Protein AF-A0A0F9APH7-F1 (afdb_monomer_lite)

Foldseek 3Di:
DDDPPDDPFPPPPQPPCVDPVLVPDQFDFPQQPQDAQWTATRNPNRPIDGHDDDTFDWDDDPGGTHGD

Secondary structure (DSSP, 8-state):
--------S-TT----TTSGGGTT----------SSSEE---SSS---EE--SSPP-EEEETTEEEE-

Radius of gyration: 13.23 Å; chains: 1; bounding box: 35×34×29 Å

Sequence (68 aa):
MHLNTFQQPFRGLQINRTHPLAKNLIGYWPCNDGTGKKVWDYSGNANQATLEGTAPTWKGGQRGYAVN

Organism: NCBI:txid412755

pLDDT: mean 70.44, std 15.19, range [34.66, 89.0]

Structure (mmCIF, N/CA/C/O backbone):
data_AF-A0A0F9APH7-F1
#
_entry.id   AF-A0A0F9APH7-F1
#
loop_
_atom_site.group_PDB
_atom_site.id
_atom_site.type_symbol
_atom_site.label_atom_id
_atom_site.label_alt_id
_atom_site.label_comp_id
_atom_site.label_asym_id
_atom_site.label_entity_id
_atom_site.label_seq_id
_atom_site.pdbx_PDB_ins_code
_atom_site.Cartn_x
_atom_site.Cartn_y
_atom_site.Cartn_z
_atom_site.occupancy
_atom_site.B_iso_or_equiv
_atom_site.auth_seq_id
_atom_site.auth_comp_id
_atom_site.auth_asym_id
_atom_site.auth_atom_id
_atom_site.pdbx_PDB_model_num
ATOM 1 N N . MET A 1 1 ? 20.083 17.321 -1.435 1.00 35.28 1 MET A N 1
ATOM 2 C CA . MET A 1 1 ? 19.542 16.560 -0.289 1.00 35.28 1 MET A CA 1
ATOM 3 C C . MET A 1 1 ? 18.298 15.832 -0.767 1.00 35.28 1 MET A C 1
ATOM 5 O O . MET A 1 1 ? 17.304 16.484 -1.042 1.00 35.28 1 MET A O 1
ATOM 9 N N . HIS A 1 2 ? 18.387 14.524 -1.000 1.00 34.66 2 HIS A N 1
ATOM 10 C CA . HIS A 1 2 ? 17.272 13.724 -1.513 1.00 34.66 2 HIS A CA 1
ATOM 11 C C . HIS A 1 2 ? 16.627 13.000 -0.326 1.00 34.66 2 HIS A C 1
ATOM 13 O O . HIS A 1 2 ? 17.205 12.061 0.218 1.00 34.66 2 HIS A O 1
ATOM 19 N N . LEU A 1 3 ? 15.489 13.511 0.143 1.00 36.53 3 LEU A N 1
ATOM 20 C CA . LEU A 1 3 ? 14.742 12.927 1.255 1.00 36.53 3 LEU A CA 1
ATOM 21 C C . LEU A 1 3 ? 13.893 11.768 0.721 1.00 36.53 3 LEU A C 1
ATOM 23 O O . LEU A 1 3 ? 12.787 11.971 0.234 1.00 36.53 3 LEU A O 1
ATOM 27 N N . ASN A 1 4 ? 14.427 10.549 0.810 1.00 42.62 4 ASN A N 1
ATOM 28 C CA . ASN A 1 4 ? 13.664 9.321 0.595 1.00 42.62 4 ASN A CA 1
ATOM 29 C C . ASN A 1 4 ? 13.020 8.889 1.913 1.00 42.62 4 ASN A C 1
ATOM 31 O O . ASN A 1 4 ? 13.591 8.098 2.662 1.00 42.62 4 ASN A O 1
ATOM 35 N N . THR A 1 5 ? 11.824 9.395 2.201 1.00 45.44 5 THR A N 1
ATOM 36 C CA . THR A 1 5 ? 11.005 8.916 3.321 1.00 45.44 5 THR A CA 1
ATOM 37 C C . THR A 1 5 ? 9.781 8.169 2.795 1.00 45.44 5 THR A C 1
ATOM 39 O O . THR A 1 5 ? 8.673 8.692 2.800 1.00 45.44 5 THR A O 1
ATOM 42 N N . PHE A 1 6 ? 9.994 6.927 2.353 1.00 47.22 6 PHE A N 1
ATOM 43 C CA . PHE A 1 6 ? 8.950 5.909 2.18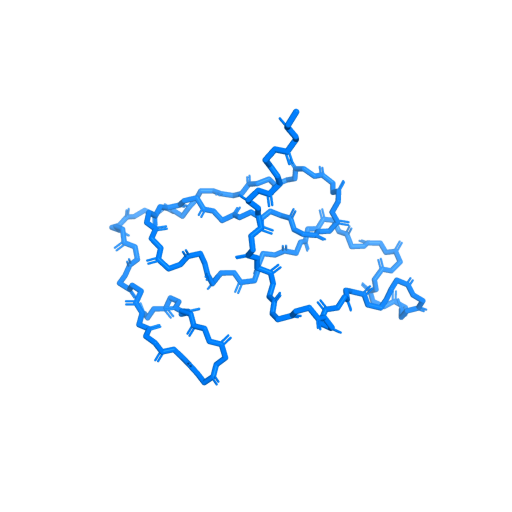3 1.00 47.22 6 PHE A CA 1
ATOM 44 C C . PHE A 1 6 ? 9.413 4.647 2.918 1.00 47.22 6 PHE A C 1
ATOM 46 O O . PHE A 1 6 ? 10.087 3.794 2.345 1.00 47.22 6 PHE A O 1
ATOM 53 N N . GLN A 1 7 ? 9.150 4.558 4.222 1.00 44.16 7 GLN A N 1
ATOM 54 C CA . GLN A 1 7 ? 9.447 3.350 4.997 1.00 44.16 7 GLN A CA 1
ATOM 55 C C . GLN A 1 7 ? 8.167 2.541 5.224 1.00 44.16 7 GLN A C 1
ATOM 57 O O . GLN A 1 7 ? 7.389 2.825 6.128 1.00 44.16 7 GLN A O 1
ATOM 62 N N . GLN A 1 8 ? 8.024 1.500 4.405 1.00 47.12 8 GLN A N 1
ATOM 63 C CA . GLN A 1 8 ? 7.330 0.234 4.661 1.00 47.12 8 GLN A CA 1
ATOM 64 C C . GLN A 1 8 ? 8.165 -0.870 3.972 1.00 47.12 8 GLN A C 1
ATOM 66 O O . GLN A 1 8 ? 8.892 -0.551 3.026 1.00 47.12 8 GLN A O 1
ATOM 71 N N . PRO A 1 9 ? 7.981 -2.173 4.262 1.00 52.12 9 PRO A N 1
ATOM 72 C CA . PRO A 1 9 ? 8.206 -2.915 5.516 1.00 52.12 9 PRO A CA 1
ATOM 73 C C . PRO A 1 9 ? 9.699 -2.894 5.947 1.00 52.12 9 PRO A C 1
ATOM 75 O O . PRO A 1 9 ? 10.509 -2.227 5.307 1.00 52.12 9 PRO A O 1
ATOM 78 N N . PHE A 1 10 ? 10.103 -3.608 7.020 1.00 49.84 10 PHE A N 1
ATOM 79 C CA . PHE A 1 10 ? 11.524 -3.709 7.423 1.00 49.84 10 PHE A CA 1
ATOM 80 C C . PHE A 1 10 ? 12.427 -3.978 6.209 1.00 49.84 10 PHE A C 1
ATOM 82 O O . PHE A 1 10 ? 12.118 -4.861 5.402 1.00 49.84 10 PHE A O 1
ATOM 89 N N . ARG A 1 11 ? 13.535 -3.229 6.088 1.00 42.53 11 ARG A N 1
ATOM 90 C CA . ARG A 1 11 ? 14.534 -3.376 5.016 1.00 42.53 11 ARG A CA 1
ATOM 91 C C . ARG A 1 11 ? 14.968 -4.847 4.945 1.00 42.53 11 ARG A C 1
ATOM 93 O O . ARG A 1 11 ? 15.754 -5.292 5.772 1.00 42.53 11 ARG A O 1
ATOM 100 N N . GLY A 1 12 ? 14.392 -5.599 4.003 1.00 45.53 12 GLY A N 1
ATOM 101 C CA . GLY A 1 12 ? 14.571 -7.051 3.886 1.00 45.53 12 GLY A CA 1
ATOM 102 C C . GLY A 1 12 ? 13.330 -7.836 3.441 1.00 45.53 12 GLY A C 1
ATOM 103 O O . GLY A 1 12 ? 13.492 -8.895 2.842 1.00 45.53 12 GLY A O 1
ATOM 104 N N . LEU A 1 13 ? 12.103 -7.329 3.634 1.00 56.28 13 LEU A N 1
ATOM 105 C CA . LEU A 1 13 ? 10.899 -7.940 3.044 1.00 56.28 13 LEU A CA 1
ATOM 106 C C . LEU A 1 13 ? 10.657 -7.385 1.632 1.00 56.28 13 LEU A C 1
ATOM 108 O O . LEU A 1 13 ? 9.682 -6.689 1.361 1.00 56.28 13 LEU A O 1
ATOM 112 N N . GLN A 1 14 ? 11.603 -7.644 0.736 1.00 64.31 14 GLN A N 1
ATOM 113 C CA . GLN A 1 14 ? 11.437 -7.356 -0.683 1.00 64.31 14 GLN A CA 1
ATOM 114 C C . GLN A 1 14 ? 10.520 -8.424 -1.290 1.00 64.31 14 GLN A C 1
ATOM 116 O O . GLN A 1 14 ? 10.680 -9.609 -0.989 1.00 64.31 14 GLN A O 1
ATOM 121 N N . ILE A 1 15 ? 9.574 -8.033 -2.155 1.00 69.19 15 ILE A N 1
ATOM 122 C CA . ILE A 1 15 ? 8.853 -9.009 -2.984 1.00 69.19 15 ILE A CA 1
ATOM 123 C C . ILE A 1 15 ? 9.913 -9.827 -3.718 1.00 69.19 15 ILE A C 1
ATOM 125 O O . ILE A 1 15 ? 10.695 -9.275 -4.499 1.00 69.19 15 ILE A O 1
ATOM 129 N N . ASN A 1 16 ? 9.951 -11.136 -3.478 1.00 79.06 16 ASN A N 1
ATOM 130 C CA . ASN A 1 16 ? 10.813 -12.013 -4.248 1.00 79.06 16 ASN A CA 1
ATOM 131 C C . ASN A 1 16 ? 10.258 -12.098 -5.677 1.00 79.06 16 ASN A C 1
ATOM 133 O O . ASN A 1 16 ? 9.418 -12.944 -5.973 1.00 79.06 16 ASN A O 1
ATOM 137 N N . ARG A 1 17 ? 10.734 -11.226 -6.572 1.00 74.00 17 ARG A N 1
ATOM 138 C CA . ARG A 1 17 ? 10.280 -11.162 -7.972 1.00 74.00 17 ARG A CA 1
ATOM 139 C C . ARG A 1 17 ? 10.595 -12.425 -8.778 1.00 74.00 17 ARG A C 1
ATOM 141 O O . ARG A 1 17 ? 10.027 -12.616 -9.847 1.00 74.00 17 ARG A O 1
ATOM 148 N N . THR A 1 18 ? 11.465 -13.299 -8.269 1.00 80.38 18 THR A N 1
ATOM 149 C CA . THR A 1 18 ? 11.724 -14.609 -8.886 1.00 80.38 18 THR A CA 1
ATOM 150 C C . THR A 1 18 ? 10.650 -15.643 -8.535 1.00 80.38 18 THR A C 1
ATOM 152 O O . THR A 1 18 ? 10.495 -16.633 -9.251 1.00 80.38 18 THR A O 1
ATOM 155 N N . HIS A 1 19 ? 9.864 -15.400 -7.480 1.00 77.81 19 HIS A N 1
ATOM 156 C CA . HIS A 1 19 ? 8.775 -16.277 -7.080 1.00 77.81 19 HIS A CA 1
ATOM 157 C C . HIS A 1 19 ? 7.675 -16.290 -8.156 1.00 77.81 19 HIS A C 1
ATOM 159 O O . HIS A 1 19 ? 7.258 -15.219 -8.604 1.00 77.81 19 HIS A O 1
ATOM 165 N N . PRO A 1 20 ? 7.141 -17.458 -8.55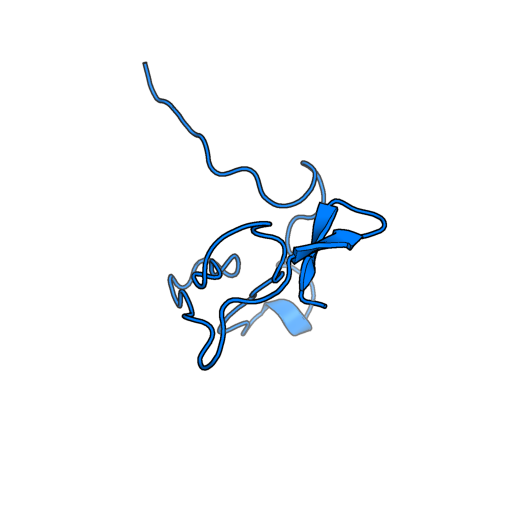7 1.00 79.69 20 PRO A N 1
ATOM 166 C CA . PRO A 1 20 ? 6.111 -17.543 -9.594 1.00 79.69 20 PRO A CA 1
ATOM 167 C C . PRO A 1 20 ? 4.887 -16.655 -9.335 1.00 79.69 20 PRO A C 1
ATOM 169 O O . PRO A 1 20 ? 4.395 -16.015 -10.258 1.00 79.69 20 PRO A O 1
ATOM 172 N N . LEU A 1 21 ? 4.455 -16.534 -8.073 1.00 76.31 21 LEU A N 1
ATOM 173 C CA . LEU A 1 21 ? 3.330 -15.665 -7.687 1.00 76.31 21 LEU A CA 1
ATOM 174 C C . LEU A 1 21 ? 3.609 -14.162 -7.860 1.00 76.31 21 LEU A C 1
ATOM 176 O O . LEU A 1 21 ? 2.672 -13.373 -7.890 1.00 76.31 21 LEU A O 1
ATOM 180 N N . ALA A 1 22 ? 4.874 -13.753 -7.980 1.00 80.12 22 ALA A N 1
ATOM 181 C CA . ALA A 1 22 ? 5.241 -12.358 -8.207 1.00 80.12 22 ALA A CA 1
ATOM 182 C C . ALA A 1 22 ? 5.305 -11.987 -9.699 1.00 80.12 22 ALA A C 1
ATOM 184 O O . ALA A 1 22 ? 5.276 -10.802 -10.023 1.00 80.12 22 ALA A O 1
ATOM 185 N N . LYS A 1 23 ? 5.385 -12.968 -10.615 1.00 80.25 23 LYS A N 1
ATOM 186 C CA . LYS A 1 23 ? 5.653 -12.729 -12.049 1.00 80.25 23 LYS A CA 1
ATOM 187 C C . LYS A 1 23 ? 4.572 -11.922 -12.769 1.00 80.25 23 LYS A C 1
ATOM 189 O O . LYS A 1 23 ? 4.879 -11.293 -13.768 1.00 80.25 23 LYS A O 1
ATOM 194 N N . ASN A 1 24 ? 3.347 -11.919 -12.251 1.00 83.75 24 ASN A N 1
ATOM 195 C CA . ASN A 1 24 ? 2.216 -11.169 -12.805 1.00 83.75 24 ASN A CA 1
ATOM 196 C C . ASN A 1 24 ? 1.461 -10.417 -11.703 1.00 83.75 24 ASN A C 1
ATOM 198 O O . ASN A 1 24 ? 0.237 -10.310 -11.724 1.00 83.75 24 ASN A O 1
ATOM 202 N N . LEU A 1 25 ? 2.187 -9.966 -10.682 1.00 83.62 25 LEU A N 1
ATOM 203 C CA . LEU A 1 25 ? 1.583 -9.251 -9.573 1.00 83.62 25 LEU A CA 1
ATOM 204 C C . LEU A 1 25 ? 1.079 -7.890 -10.059 1.00 83.62 25 LEU A C 1
ATOM 206 O O . LEU A 1 25 ? 1.876 -7.053 -10.474 1.00 83.62 25 LEU A O 1
ATOM 210 N N . ILE A 1 26 ? -0.236 -7.681 -10.003 1.00 85.81 26 ILE A N 1
ATOM 211 C CA . ILE A 1 26 ? -0.877 -6.425 -10.421 1.00 85.81 26 ILE A CA 1
ATOM 212 C C . ILE A 1 26 ? -0.852 -5.385 -9.294 1.00 85.81 26 ILE A C 1
ATOM 214 O O . ILE A 1 26 ? -0.740 -4.193 -9.565 1.00 85.81 26 ILE A O 1
ATOM 218 N N . GLY A 1 27 ? -0.871 -5.822 -8.035 1.00 85.25 27 GLY A N 1
ATOM 219 C CA . GLY A 1 27 ? -0.765 -4.941 -6.876 1.00 85.25 27 GLY A CA 1
ATOM 220 C C . GLY A 1 27 ? -0.334 -5.692 -5.621 1.00 85.25 27 GLY A C 1
ATOM 221 O O . GLY A 1 27 ? -0.576 -6.894 -5.491 1.00 85.25 27 GLY A O 1
ATOM 222 N N . TYR A 1 28 ? 0.327 -4.987 -4.706 1.00 83.56 28 TYR A N 1
ATOM 223 C CA . TYR A 1 28 ? 0.661 -5.481 -3.373 1.00 83.56 28 TYR A CA 1
ATOM 224 C C . TYR A 1 28 ? 0.457 -4.374 -2.346 1.00 83.56 28 TYR A C 1
ATOM 226 O O . TYR A 1 28 ? 1.239 -3.428 -2.280 1.00 83.56 28 TYR A O 1
ATOM 234 N N . TRP A 1 29 ? -0.586 -4.525 -1.536 1.00 85.94 29 TRP A N 1
ATOM 235 C CA . TRP A 1 29 ? -0.977 -3.572 -0.504 1.00 85.94 29 TRP A CA 1
ATOM 236 C C . TRP A 1 29 ? -0.747 -4.206 0.870 1.00 85.94 29 TRP A C 1
ATOM 238 O O . TRP A 1 29 ? -1.576 -4.993 1.323 1.00 85.94 29 TRP A O 1
ATOM 248 N N . PRO A 1 30 ? 0.380 -3.915 1.541 1.00 77.25 30 PRO A N 1
ATOM 249 C CA . PRO A 1 30 ? 0.701 -4.516 2.834 1.00 77.25 30 PRO A CA 1
ATOM 250 C C . PRO A 1 30 ?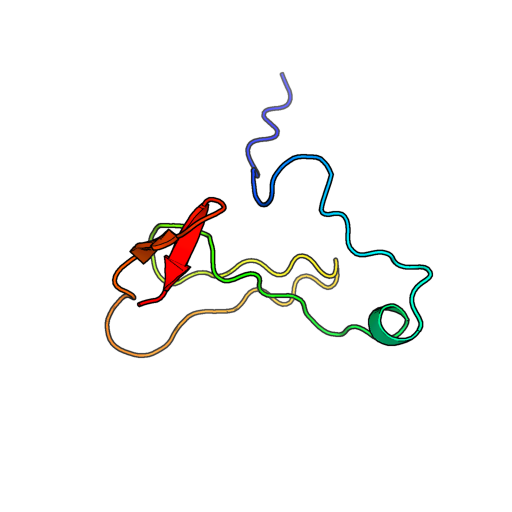 -0.195 -4.021 3.979 1.00 77.25 30 PRO A C 1
ATOM 252 O O . PRO A 1 30 ? -0.130 -4.594 5.064 1.00 77.25 30 PRO A O 1
ATOM 255 N N . CYS A 1 31 ? -1.013 -2.981 3.752 1.00 79.31 31 CYS A N 1
ATOM 256 C CA . CYS A 1 31 ? -1.946 -2.411 4.730 1.00 79.31 31 CYS A CA 1
ATOM 257 C C . CYS A 1 31 ? -1.283 -2.220 6.101 1.00 79.31 31 CYS A C 1
ATOM 259 O O . CYS A 1 31 ? -1.772 -2.724 7.111 1.00 79.31 31 CYS A O 1
ATOM 261 N N . ASN A 1 32 ? -0.141 -1.532 6.124 1.00 74.19 32 ASN A N 1
ATOM 262 C CA . ASN A 1 32 ? 0.649 -1.282 7.331 1.00 74.19 32 ASN A CA 1
ATOM 263 C C . ASN A 1 32 ? 1.104 0.181 7.459 1.00 74.19 32 ASN A C 1
ATOM 265 O O . ASN A 1 32 ? 2.053 0.482 8.181 1.00 74.19 32 ASN A O 1
ATOM 269 N N . ASP A 1 33 ? 0.403 1.085 6.773 1.00 76.56 33 ASP A N 1
ATOM 270 C CA . ASP A 1 33 ? 0.670 2.525 6.740 1.00 76.56 33 ASP A CA 1
ATOM 271 C C . ASP A 1 33 ? 0.539 3.208 8.106 1.00 76.56 33 ASP A C 1
ATOM 273 O O . ASP A 1 33 ? 1.149 4.247 8.352 1.00 76.56 33 ASP A O 1
ATOM 277 N N . GLY A 1 34 ? -0.249 2.627 9.016 1.00 70.25 34 GLY A N 1
ATOM 278 C CA . GLY A 1 34 ? -0.377 3.107 10.392 1.00 70.25 34 GLY A CA 1
ATOM 279 C C . GLY A 1 34 ? -1.149 4.414 10.551 1.00 70.25 34 GLY A C 1
ATOM 280 O O . GLY A 1 34 ? -1.335 4.875 11.675 1.00 70.25 34 GLY A O 1
ATOM 281 N N . THR A 1 35 ? -1.619 5.015 9.457 1.00 76.00 35 THR A N 1
ATOM 282 C CA . THR A 1 35 ? -2.445 6.221 9.478 1.00 76.00 35 THR A CA 1
ATOM 283 C C . THR A 1 35 ? -3.254 6.385 8.192 1.00 76.00 35 THR A C 1
ATOM 285 O O . THR A 1 35 ? -2.920 5.840 7.141 1.00 76.00 35 THR A O 1
ATOM 288 N N . GLY A 1 36 ? -4.326 7.176 8.271 1.00 81.12 36 GLY A N 1
ATOM 289 C CA . GLY A 1 36 ? -5.126 7.577 7.118 1.00 81.12 36 GLY A CA 1
ATOM 290 C C . GLY A 1 36 ? -5.843 6.420 6.416 1.00 81.12 36 GLY A C 1
ATOM 291 O O . GLY A 1 36 ? -6.031 5.341 6.975 1.00 81.12 36 GLY A O 1
ATOM 292 N N . LYS A 1 37 ? -6.288 6.692 5.183 1.00 84.50 37 LYS A N 1
ATOM 293 C CA . LYS A 1 37 ? -7.028 5.751 4.322 1.00 84.50 37 LYS A CA 1
ATOM 294 C C . LYS A 1 37 ? -6.257 5.330 3.073 1.00 84.50 37 LYS A C 1
ATOM 296 O O . LYS A 1 37 ? -6.748 4.507 2.314 1.00 84.50 37 LYS A O 1
ATOM 301 N N . LYS A 1 38 ? -5.093 5.923 2.812 1.00 84.31 38 LYS A N 1
ATOM 302 C CA . LYS A 1 38 ? -4.291 5.568 1.640 1.00 84.31 38 LYS A CA 1
ATOM 303 C C . LYS A 1 38 ? -3.469 4.331 1.965 1.00 84.31 38 LYS A C 1
ATOM 305 O O . LYS A 1 38 ? -2.840 4.298 3.017 1.00 84.31 38 LYS A O 1
ATOM 310 N N . VAL A 1 39 ? -3.467 3.365 1.053 1.00 84.31 39 VAL A N 1
ATOM 311 C CA . VAL A 1 39 ? -2.575 2.208 1.105 1.00 84.31 39 VAL A CA 1
ATOM 312 C C . VAL A 1 39 ? -1.744 2.187 -0.162 1.00 84.31 39 VAL A C 1
ATOM 314 O O . VAL A 1 39 ? -2.263 2.226 -1.281 1.00 84.31 39 VAL A O 1
ATOM 317 N N . TRP A 1 40 ? -0.434 2.155 0.016 1.00 83.56 40 TRP A N 1
AT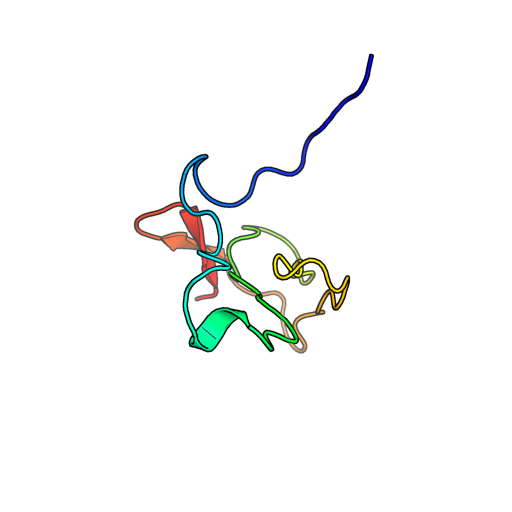OM 318 C CA . TRP A 1 40 ? 0.503 2.208 -1.096 1.00 83.56 40 TRP A CA 1
ATOM 319 C C . TRP A 1 40 ? 0.670 0.839 -1.751 1.00 83.56 40 TRP A C 1
ATOM 321 O O . TRP A 1 40 ? 0.702 -0.193 -1.084 1.00 83.56 40 TRP A O 1
ATOM 331 N N . ASP A 1 41 ? 0.793 0.850 -3.075 1.00 84.44 41 ASP A N 1
ATOM 332 C CA . ASP A 1 41 ? 1.118 -0.334 -3.859 1.00 84.44 41 ASP A CA 1
ATOM 333 C C . ASP A 1 41 ? 2.638 -0.518 -3.942 1.00 84.44 41 ASP A C 1
ATOM 335 O O . ASP A 1 41 ? 3.352 0.316 -4.501 1.00 84.44 41 ASP A O 1
ATOM 339 N N . TYR A 1 42 ? 3.121 -1.638 -3.414 1.00 81.94 42 TYR A N 1
ATOM 340 C CA . TYR A 1 42 ? 4.532 -2.027 -3.409 1.00 81.94 42 TYR A CA 1
ATOM 341 C C . TYR A 1 42 ? 4.895 -3.009 -4.526 1.00 81.94 42 TYR A C 1
ATOM 343 O O . TYR A 1 42 ? 6.045 -3.445 -4.604 1.00 81.94 42 TYR A O 1
ATOM 351 N N . SER A 1 43 ? 3.959 -3.348 -5.419 1.00 82.62 43 SER A N 1
ATOM 352 C CA . SER A 1 43 ? 4.268 -4.149 -6.613 1.00 82.62 43 SER A CA 1
ATOM 353 C C . SER A 1 43 ? 5.203 -3.404 -7.578 1.00 82.62 43 SER A C 1
ATOM 355 O O . SER A 1 43 ? 6.056 -4.018 -8.227 1.00 82.62 43 SER A O 1
ATOM 357 N N . GLY A 1 44 ? 5.098 -2.071 -7.605 1.00 82.31 44 GLY A N 1
ATOM 358 C CA . GLY A 1 44 ? 5.762 -1.194 -8.570 1.00 82.31 44 GLY A CA 1
ATOM 359 C C . GLY A 1 44 ? 4.856 -0.734 -9.714 1.00 82.31 44 GLY A C 1
ATOM 360 O O . GLY A 1 44 ? 5.331 -0.008 -10.580 1.00 82.31 44 GLY A O 1
ATOM 361 N N . ASN A 1 45 ? 3.572 -1.104 -9.706 1.00 84.69 45 ASN A N 1
ATOM 362 C CA . ASN A 1 45 ? 2.617 -0.744 -10.758 1.00 84.69 45 ASN A CA 1
ATOM 363 C C . ASN A 1 45 ? 1.842 0.551 -10.476 1.00 84.69 45 ASN A C 1
ATOM 365 O O . ASN A 1 45 ? 0.984 0.927 -11.267 1.00 84.69 45 ASN A O 1
ATOM 369 N N . ALA A 1 46 ? 2.146 1.234 -9.368 1.00 86.50 46 ALA A N 1
ATOM 370 C CA . ALA A 1 46 ? 1.506 2.485 -8.966 1.00 86.50 46 ALA A CA 1
ATOM 371 C C . ALA A 1 46 ? -0.029 2.388 -8.859 1.00 86.50 46 ALA A C 1
ATOM 373 O O . ALA A 1 46 ? -0.739 3.354 -9.119 1.00 86.50 46 ALA A O 1
ATOM 374 N N . ASN A 1 47 ? -0.542 1.238 -8.419 1.00 87.69 47 ASN A N 1
ATOM 375 C CA . ASN A 1 47 ? -1.968 1.027 -8.184 1.00 87.69 47 ASN A CA 1
ATOM 376 C C . ASN A 1 47 ? -2.342 1.379 -6.735 1.00 87.69 47 ASN A C 1
ATOM 378 O O . ASN A 1 47 ? -2.846 0.532 -6.002 1.00 87.69 47 ASN A O 1
ATOM 382 N N . GLN A 1 48 ? -2.039 2.592 -6.254 1.00 87.38 48 GLN A N 1
ATOM 383 C CA . GLN A 1 48 ? -2.363 2.950 -4.864 1.00 87.38 48 GLN A CA 1
ATOM 384 C C . GLN A 1 48 ? -3.871 2.843 -4.600 1.00 87.38 48 GLN A C 1
ATOM 386 O O . GLN A 1 48 ? -4.690 3.234 -5.430 1.00 87.38 48 GLN A O 1
ATOM 391 N N . ALA A 1 49 ? -4.232 2.348 -3.418 1.00 85.69 49 ALA A N 1
ATOM 392 C CA . ALA A 1 49 ? -5.618 2.143 -3.021 1.00 85.69 49 ALA A CA 1
ATOM 393 C C . ALA A 1 49 ? -6.060 3.162 -1.961 1.00 85.69 49 ALA A C 1
ATOM 395 O O . ALA A 1 49 ? -5.251 3.694 -1.193 1.00 85.69 49 ALA A O 1
ATOM 396 N N . THR A 1 50 ? -7.369 3.409 -1.903 1.00 89.00 50 THR A N 1
ATOM 397 C CA . THR A 1 50 ? -8.015 4.144 -0.810 1.00 89.00 50 THR A CA 1
ATOM 398 C C . THR A 1 50 ? -8.996 3.213 -0.113 1.00 89.00 50 THR A C 1
ATOM 400 O O . THR A 1 50 ? -9.844 2.611 -0.761 1.00 89.00 50 THR A O 1
ATOM 403 N N . LEU A 1 51 ? -8.874 3.089 1.205 1.00 83.31 51 LEU A N 1
ATOM 404 C CA . LEU A 1 51 ? -9.795 2.326 2.037 1.00 83.31 51 LEU A CA 1
ATOM 405 C C . LEU A 1 51 ? -11.128 3.075 2.134 1.00 83.31 51 LEU A C 1
ATOM 407 O O . LEU A 1 51 ? -11.169 4.235 2.557 1.00 83.31 51 LEU A O 1
ATOM 411 N N . GLU A 1 52 ? -12.209 2.415 1.735 1.00 84.25 52 GLU A N 1
ATOM 412 C CA . GLU A 1 52 ? -13.569 2.948 1.830 1.00 84.25 52 GLU A CA 1
ATOM 413 C C . GLU A 1 52 ? -14.165 2.741 3.234 1.00 84.25 52 GLU A C 1
ATOM 415 O O . GLU A 1 52 ? -13.721 1.885 3.998 1.00 84.25 52 GLU A O 1
ATOM 420 N N . 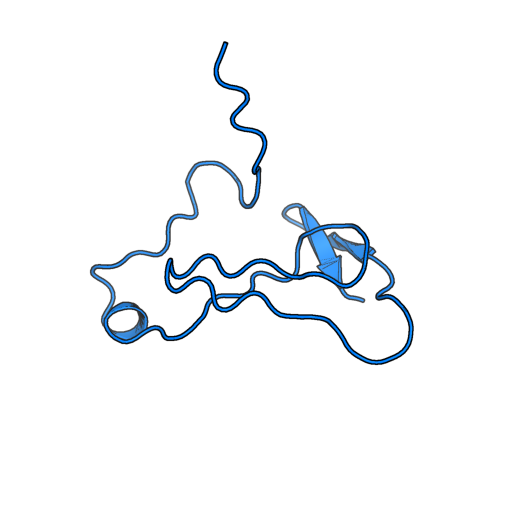GLY A 1 53 ? -15.172 3.545 3.595 1.00 75.75 53 GLY A N 1
ATOM 421 C CA . GLY A 1 53 ? -15.808 3.509 4.920 1.00 75.75 53 GLY A CA 1
ATOM 422 C C . GLY A 1 53 ? -15.115 4.378 5.979 1.00 75.75 53 GLY A C 1
ATOM 423 O O . GLY A 1 53 ? -14.426 5.352 5.654 1.00 75.75 53 GLY A O 1
ATOM 424 N N . THR A 1 54 ? -15.345 4.085 7.263 1.00 71.19 54 THR A N 1
ATOM 425 C CA . THR A 1 54 ? -14.682 4.772 8.390 1.00 71.19 54 THR A CA 1
ATOM 426 C C . THR A 1 54 ? -13.171 4.563 8.311 1.00 71.19 54 THR A C 1
ATOM 428 O O . THR A 1 54 ? -12.712 3.516 7.864 1.00 71.19 54 THR A O 1
ATOM 431 N N . ALA A 1 55 ? -12.381 5.568 8.707 1.00 68.50 55 ALA A N 1
ATOM 432 C CA . ALA A 1 55 ? -10.928 5.416 8.718 1.00 68.50 55 ALA A CA 1
ATOM 433 C C . ALA A 1 55 ? -10.530 4.178 9.549 1.00 68.50 55 ALA A C 1
ATOM 435 O O . ALA A 1 55 ? -11.068 4.002 10.647 1.00 68.50 55 ALA A O 1
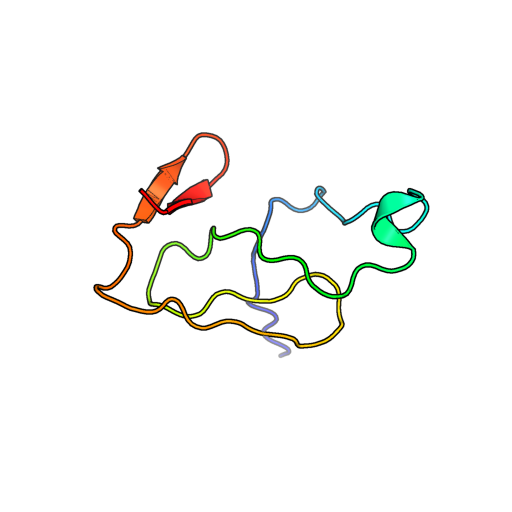ATOM 436 N N . PRO A 1 56 ? -9.626 3.324 9.037 1.00 71.12 56 PRO A N 1
ATOM 437 C CA . PRO A 1 56 ? -9.198 2.125 9.747 1.00 71.12 56 PRO A CA 1
ATOM 438 C C . PRO A 1 56 ? -8.606 2.491 11.106 1.00 71.12 56 PRO A C 1
ATOM 440 O O . PRO A 1 56 ? -7.828 3.441 11.235 1.00 71.12 56 PRO A O 1
ATOM 443 N N . THR A 1 57 ? -8.950 1.705 12.125 1.00 76.62 57 THR A N 1
ATOM 444 C CA . THR A 1 57 ? -8.235 1.779 13.397 1.00 76.62 57 THR A CA 1
ATOM 445 C C . THR A 1 57 ? -6.938 1.007 13.227 1.00 76.62 57 THR A C 1
ATOM 447 O O . THR A 1 57 ? -6.931 -0.220 13.195 1.00 76.62 57 THR A O 1
ATOM 450 N N . TRP A 1 58 ? -5.834 1.726 13.078 1.00 69.75 58 TRP A N 1
ATOM 451 C CA . TRP A 1 58 ? -4.513 1.122 13.008 1.00 69.75 58 TRP A CA 1
ATOM 452 C C . TRP A 1 58 ? -4.079 0.672 14.404 1.00 69.75 58 TRP A C 1
ATOM 454 O O . TRP A 1 58 ? -4.084 1.464 15.346 1.00 69.75 58 TRP A O 1
ATOM 464 N N . LYS A 1 59 ? -3.685 -0.592 14.550 1.00 72.12 59 LYS A N 1
ATOM 465 C CA . LYS A 1 59 ? -3.090 -1.118 15.787 1.00 72.12 59 LYS A CA 1
ATOM 466 C C . LYS A 1 59 ? -1.667 -1.582 15.538 1.00 72.12 59 LYS A C 1
ATOM 468 O O . LYS A 1 59 ? -1.329 -1.984 14.429 1.00 72.12 59 LYS A O 1
ATOM 473 N N . GLY A 1 60 ? -0.834 -1.545 16.576 1.00 63.00 60 GLY A N 1
ATOM 474 C CA . GLY A 1 60 ? 0.473 -2.194 16.534 1.00 63.00 60 GLY A CA 1
ATOM 475 C C . GLY A 1 60 ? 0.297 -3.705 16.362 1.00 63.00 60 GLY A C 1
ATOM 476 O O . GLY A 1 60 ? -0.220 -4.376 17.250 1.00 63.00 60 GLY A O 1
ATOM 477 N N . GLY A 1 61 ? 0.694 -4.225 15.207 1.00 62.00 61 GLY A N 1
ATOM 478 C CA . GLY A 1 61 ? 0.861 -5.645 14.923 1.00 62.00 61 GLY A CA 1
ATOM 479 C C . GLY A 1 61 ? 2.299 -6.111 15.180 1.00 62.00 61 GLY A C 1
ATOM 480 O O . GLY A 1 61 ? 3.201 -5.324 15.458 1.00 62.00 61 GLY A O 1
ATOM 481 N N . GLN A 1 62 ? 2.545 -7.416 15.040 1.00 60.44 62 GLN A N 1
ATOM 482 C CA . GLN A 1 62 ? 3.835 -8.051 15.363 1.00 60.44 62 GLN A CA 1
ATOM 483 C C . GLN A 1 62 ? 5.046 -7.512 14.569 1.00 60.44 62 GLN A C 1
ATOM 485 O O . GLN A 1 62 ? 6.187 -7.776 14.942 1.00 60.44 62 GLN A O 1
ATOM 490 N N . ARG A 1 63 ? 4.824 -6.794 13.458 1.00 60.72 63 ARG A N 1
ATOM 491 C CA . ARG A 1 63 ? 5.871 -6.295 12.543 1.00 60.72 63 ARG A CA 1
ATOM 492 C C . ARG A 1 63 ? 5.646 -4.855 12.041 1.00 60.72 63 ARG A C 1
ATOM 494 O O . ARG A 1 63 ? 6.199 -4.484 11.009 1.00 60.72 63 ARG A O 1
ATOM 501 N N . GLY A 1 64 ? 4.830 -4.054 12.725 1.00 63.84 64 GLY A N 1
ATOM 502 C CA . GLY A 1 64 ? 4.440 -2.702 12.289 1.00 63.84 64 GLY A CA 1
ATOM 503 C C . GLY A 1 64 ? 2.982 -2.409 12.631 1.00 63.84 64 GLY A C 1
ATOM 504 O O . GLY A 1 64 ? 2.422 -3.093 13.477 1.00 63.84 64 GLY A O 1
ATOM 505 N N . TYR A 1 65 ? 2.345 -1.433 11.987 1.00 62.31 65 TYR A N 1
ATOM 506 C CA . TYR A 1 65 ? 0.900 -1.229 12.142 1.00 62.31 65 TYR A CA 1
ATOM 507 C C . TYR A 1 65 ? 0.105 -2.189 11.251 1.00 62.31 65 TYR A C 1
ATOM 509 O O . TYR A 1 65 ? 0.587 -2.600 10.201 1.00 62.31 65 TYR A O 1
ATOM 517 N N . ALA A 1 66 ? -1.107 -2.545 11.659 1.00 61.03 66 ALA A N 1
ATOM 518 C CA . ALA A 1 66 ? -2.056 -3.320 10.868 1.00 61.03 66 ALA A CA 1
ATOM 519 C C . ALA A 1 66 ? -3.456 -2.719 11.017 1.00 61.03 66 ALA A C 1
ATOM 521 O O . ALA A 1 66 ? -3.770 -2.114 12.048 1.00 61.03 66 ALA A O 1
ATOM 522 N N . VAL A 1 67 ? -4.288 -2.872 9.988 1.00 56.09 67 VAL A N 1
ATOM 523 C CA . VAL A 1 67 ? -5.716 -2.555 10.089 1.00 56.09 67 VAL A CA 1
ATOM 524 C C . VAL A 1 67 ? -6.391 -3.540 11.049 1.00 56.09 67 VAL A C 1
ATOM 526 O O . VAL A 1 67 ? -6.101 -4.736 11.007 1.00 56.09 67 VAL A O 1
ATOM 529 N N . ASN A 1 68 ? -7.244 -3.027 11.936 1.00 56.06 68 ASN A N 1
ATOM 530 C CA . ASN A 1 68 ? -8.055 -3.809 12.873 1.00 56.06 68 ASN A CA 1
ATOM 531 C C . ASN A 1 68 ? -9.513 -3.876 12.433 1.00 56.06 68 ASN A C 1
ATOM 533 O O . ASN A 1 68 ? -10.035 -2.823 12.005 1.00 56.06 68 ASN A O 1
#